Protein AF-A0A7C4CLP3-F1 (afdb_monomer)

Mean predicted aligned error: 2.67 Å

Sequence (160 aa):
MRINYHIHTVFSDGSSSIRDYCEIAIQKGFEEIAFTDHLTVFPDGSADPHSLNTISIEDYVKEIKSISLEYEGRLIIRLGVEVDYIPGSENIIEKILEGYDFDLVIGSVHFIDNVCIDSLKHRNLVENMIRENGFDSLYSKYLKLVSKAVETGFFNIIGH

pLDDT: mean 96.7, std 3.26, range [75.69, 98.88]

Structure (mmCIF, N/CA/C/O backbone):
data_AF-A0A7C4CLP3-F1
#
_entry.id   AF-A0A7C4CLP3-F1
#
loop_
_atom_site.group_PDB
_atom_site.id
_atom_site.type_symbol
_atom_site.label_atom_id
_atom_site.label_alt_id
_atom_site.label_comp_id
_atom_site.label_asym_id
_atom_site.label_entity_id
_atom_site.label_seq_id
_atom_site.pdbx_PDB_ins_code
_atom_site.Cartn_x
_atom_site.Cartn_y
_atom_site.Cartn_z
_atom_site.occupancy
_atom_site.B_iso_or_equiv
_atom_site.auth_seq_id
_atom_site.auth_comp_id
_atom_site.auth_asym_id
_atom_site.auth_atom_id
_atom_site.pdbx_PDB_model_num
ATOM 1 N N . MET A 1 1 ? -22.782 6.295 1.956 1.00 86.25 1 MET A N 1
ATOM 2 C CA . MET A 1 1 ? -21.471 5.657 2.116 1.00 86.25 1 MET A CA 1
ATOM 3 C C . MET A 1 1 ?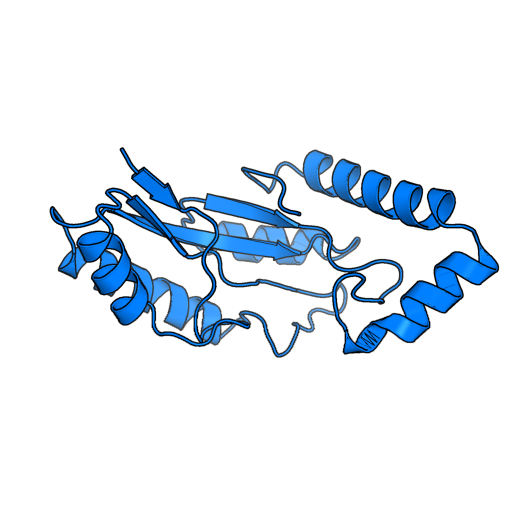 -20.385 6.457 1.428 1.00 86.25 1 MET A C 1
ATOM 5 O O . MET A 1 1 ? -20.242 6.389 0.211 1.00 86.25 1 MET A O 1
ATOM 9 N N . ARG A 1 2 ? -19.654 7.263 2.202 1.00 97.12 2 ARG A N 1
ATOM 10 C CA . ARG A 1 2 ? -18.434 7.949 1.755 1.00 97.12 2 ARG A CA 1
ATOM 11 C C . ARG A 1 2 ? -17.224 7.189 2.301 1.00 97.12 2 ARG A C 1
ATOM 13 O O . ARG A 1 2 ? -17.162 6.972 3.509 1.00 97.12 2 ARG A O 1
ATOM 20 N N . ILE A 1 3 ? -16.300 6.796 1.422 1.00 97.88 3 ILE A N 1
ATOM 21 C CA . ILE A 1 3 ? -15.179 5.903 1.753 1.00 97.88 3 ILE A CA 1
ATOM 22 C C . ILE A 1 3 ? -13.835 6.436 1.254 1.00 97.88 3 ILE A C 1
ATOM 24 O O . ILE A 1 3 ? -13.800 7.172 0.266 1.00 97.88 3 ILE A O 1
ATOM 28 N N . ASN A 1 4 ? -12.747 6.061 1.926 1.00 98.00 4 ASN A N 1
ATOM 29 C CA . ASN A 1 4 ? -11.382 6.234 1.426 1.00 98.00 4 ASN A CA 1
ATOM 30 C C . ASN A 1 4 ? -10.512 5.043 1.839 1.00 98.00 4 ASN A C 1
ATOM 32 O O . ASN A 1 4 ? -10.361 4.784 3.027 1.00 98.00 4 ASN A O 1
ATOM 36 N N . TYR A 1 5 ? -9.942 4.346 0.862 1.00 98.25 5 TYR A N 1
ATOM 37 C CA . TYR A 1 5 ? -9.170 3.126 1.082 1.00 98.25 5 TYR A CA 1
ATOM 38 C C . TYR A 1 5 ? -7.675 3.268 0.823 1.00 98.25 5 TYR A C 1
ATOM 40 O O . TYR A 1 5 ? -6.978 2.265 0.838 1.00 98.25 5 TYR A O 1
ATOM 48 N N . HIS A 1 6 ? -7.194 4.484 0.578 1.00 98.19 6 HIS A N 1
ATOM 49 C CA . HIS A 1 6 ? -5.781 4.734 0.330 1.00 98.19 6 HIS A CA 1
ATOM 50 C C . HIS A 1 6 ? -5.321 5.886 1.222 1.00 98.19 6 HIS A C 1
ATOM 52 O O . HIS A 1 6 ? -5.472 7.062 0.879 1.00 98.19 6 HIS A O 1
ATOM 58 N N . ILE A 1 7 ? -4.869 5.547 2.431 1.00 98.19 7 ILE A N 1
ATOM 59 C CA . ILE A 1 7 ? -4.449 6.509 3.458 1.00 98.19 7 ILE A CA 1
ATOM 60 C C . ILE A 1 7 ? -3.144 6.034 4.084 1.00 98.19 7 ILE A C 1
ATOM 62 O O . ILE A 1 7 ? -3.084 4.930 4.622 1.00 98.19 7 ILE A O 1
ATOM 66 N N . HIS A 1 8 ? -2.157 6.925 4.081 1.00 97.88 8 HIS A N 1
ATOM 67 C CA . HIS A 1 8 ? -0.854 6.737 4.712 1.00 97.88 8 HIS A CA 1
ATOM 68 C C . HIS A 1 8 ? -0.763 7.501 6.024 1.00 97.88 8 HIS A C 1
ATOM 70 O O . HIS A 1 8 ? -1.335 8.586 6.172 1.00 97.88 8 HIS A O 1
ATOM 76 N N . THR A 1 9 ? -0.026 6.951 6.980 1.00 97.94 9 THR A N 1
ATOM 77 C CA . THR A 1 9 ? 0.139 7.513 8.321 1.00 97.94 9 THR A CA 1
ATOM 78 C C . THR A 1 9 ? 1.617 7.693 8.644 1.00 97.94 9 THR A C 1
ATOM 80 O O . THR A 1 9 ? 2.492 7.489 7.807 1.00 97.94 9 THR A O 1
ATOM 83 N N . VAL A 1 10 ? 1.919 8.088 9.880 1.00 96.62 10 VAL A N 1
ATOM 84 C CA . VAL A 1 10 ? 3.302 8.165 10.382 1.00 96.62 10 VAL A CA 1
ATOM 85 C C . VAL A 1 10 ? 4.040 6.817 10.404 1.00 96.62 10 VAL A C 1
ATOM 87 O O . VAL A 1 10 ? 5.228 6.792 10.719 1.00 96.62 10 VAL A O 1
ATOM 90 N N . PHE A 1 11 ? 3.360 5.706 10.109 1.00 96.88 11 PHE A N 1
ATOM 91 C CA . PHE A 1 11 ? 3.984 4.392 9.967 1.00 96.88 11 PHE A CA 1
ATOM 92 C C . PHE A 1 11 ? 4.752 4.217 8.647 1.00 96.88 11 PHE A C 1
ATOM 94 O O . PHE A 1 11 ? 5.608 3.334 8.572 1.00 96.88 11 PHE A O 1
ATOM 101 N N . SER A 1 12 ? 4.489 5.061 7.646 1.00 95.94 12 SER A N 1
ATOM 102 C CA . SER A 1 12 ? 5.211 5.101 6.374 1.00 95.94 12 SER A CA 1
ATOM 103 C C . SER A 1 12 ? 5.614 6.537 6.008 1.00 95.94 12 SER A C 1
ATOM 105 O O . SER A 1 12 ? 6.385 7.169 6.736 1.00 95.94 12 SER A O 1
ATOM 107 N N . ASP A 1 13 ? 5.120 7.074 4.894 1.00 92.81 13 ASP A N 1
ATOM 108 C CA . ASP A 1 13 ? 5.462 8.398 4.371 1.00 92.81 13 ASP A CA 1
ATOM 109 C C . ASP A 1 13 ? 4.405 9.476 4.696 1.00 92.81 13 ASP A C 1
ATOM 111 O O . ASP A 1 13 ? 4.570 10.657 4.363 1.00 92.81 13 ASP A O 1
ATOM 115 N N . GLY A 1 14 ? 3.340 9.089 5.401 1.00 93.88 14 GLY A N 1
ATOM 116 C CA . GLY A 1 14 ? 2.317 9.982 5.915 1.00 93.88 14 GLY A CA 1
ATOM 117 C C . GLY A 1 14 ? 2.807 10.854 7.075 1.00 93.88 14 GLY A C 1
ATOM 118 O O . GLY A 1 14 ? 3.848 10.642 7.694 1.00 93.88 14 GLY A O 1
ATOM 119 N N . SER A 1 15 ? 2.024 11.886 7.395 1.00 92.69 15 SER A N 1
ATOM 120 C CA . SER A 1 15 ? 2.412 12.907 8.387 1.00 92.69 15 SER A CA 1
ATOM 121 C C . SER A 1 15 ? 1.493 13.000 9.603 1.00 92.69 15 SER A C 1
ATOM 123 O O . SER A 1 15 ? 1.756 13.793 10.505 1.00 92.69 15 SER A O 1
ATOM 125 N N . SER A 1 16 ? 0.403 12.230 9.633 1.00 97.06 16 SER A N 1
ATOM 126 C CA . SER A 1 16 ? -0.613 12.293 10.690 1.00 97.06 16 SER A CA 1
ATOM 127 C C . SER A 1 16 ? -0.853 10.924 11.316 1.00 97.06 16 SER A C 1
ATOM 129 O O . SER A 1 16 ? -0.636 9.887 10.685 1.00 97.06 16 SER A O 1
ATOM 131 N N . SER A 1 17 ? -1.281 10.928 12.579 1.00 98.00 17 SER A N 1
ATOM 132 C CA . SER A 1 17 ? -1.615 9.700 13.296 1.00 98.00 17 SER A CA 1
ATOM 133 C C . SER A 1 17 ? -2.902 9.073 12.753 1.00 98.00 17 SER A C 1
ATOM 135 O O . SER A 1 17 ? -3.753 9.765 12.185 1.00 98.00 17 SER A O 1
ATOM 137 N N . ILE A 1 18 ? -3.083 7.771 12.991 1.00 98.12 18 ILE A N 1
ATOM 138 C CA . ILE A 1 18 ? -4.330 7.054 12.684 1.00 98.12 18 ILE A CA 1
ATOM 139 C C . ILE A 1 18 ? -5.524 7.784 13.322 1.00 98.12 18 ILE A C 1
ATOM 141 O O . ILE A 1 18 ? -6.523 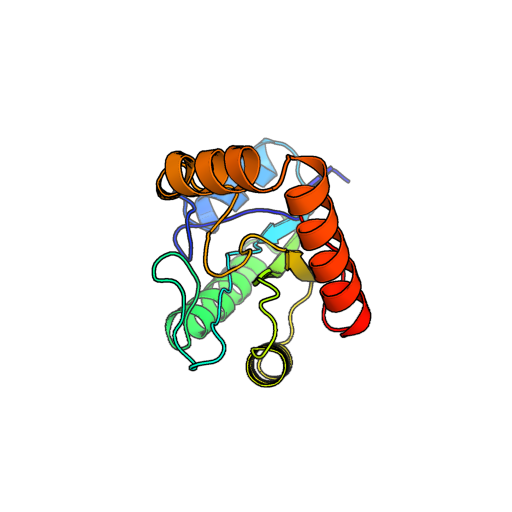8.060 12.659 1.00 98.12 18 ILE A O 1
ATOM 145 N N . ARG A 1 19 ? -5.393 8.187 14.592 1.00 98.25 19 ARG A N 1
ATOM 146 C CA . ARG A 1 19 ? -6.443 8.893 15.337 1.00 98.25 19 ARG A CA 1
ATOM 147 C C . ARG A 1 19 ? -6.851 10.213 14.682 1.00 98.25 19 ARG A C 1
ATOM 149 O O . ARG A 1 19 ? -8.046 10.470 14.547 1.00 98.25 19 ARG A O 1
ATOM 156 N N . ASP A 1 20 ? -5.887 11.035 14.273 1.00 98.25 20 ASP A N 1
ATOM 157 C CA . ASP A 1 20 ? -6.184 12.329 13.645 1.00 98.25 20 ASP A CA 1
ATOM 158 C C . ASP A 1 20 ? -6.950 12.140 12.329 1.00 98.25 20 ASP A C 1
ATOM 160 O O . ASP A 1 20 ? -7.917 12.859 12.056 1.00 98.25 20 ASP A O 1
ATOM 164 N N . TYR A 1 21 ? -6.579 11.124 11.542 1.00 98.19 21 TYR A N 1
ATOM 165 C CA . TYR A 1 21 ? -7.321 10.754 10.338 1.00 98.19 21 TYR A CA 1
ATOM 166 C C . TYR A 1 21 ? -8.752 10.305 10.647 1.00 98.19 21 TYR A C 1
ATOM 168 O O . TYR A 1 21 ? -9.670 10.734 9.947 1.00 98.19 21 TYR A O 1
ATOM 176 N N . CYS A 1 22 ? -8.971 9.500 11.691 1.00 98.38 22 CYS A N 1
ATOM 177 C CA . CYS A 1 22 ? -10.311 9.059 12.092 1.00 98.38 22 CYS A CA 1
ATOM 178 C C . CYS A 1 22 ? -11.227 10.236 12.455 1.00 98.38 22 CYS A C 1
ATOM 180 O O . CYS A 1 22 ? -12.367 10.307 11.991 1.00 98.38 22 CYS A O 1
ATOM 182 N N . GLU A 1 23 ? -10.727 11.193 13.239 1.00 98.38 23 GLU A N 1
ATOM 183 C CA . GLU A 1 23 ? -11.503 12.371 13.639 1.00 98.38 23 GLU A CA 1
ATOM 184 C C . GLU A 1 23 ? -11.877 13.243 12.433 1.00 98.38 23 GLU A C 1
ATOM 186 O O . GLU A 1 23 ? -13.029 13.668 12.286 1.00 98.38 23 GLU A O 1
ATOM 191 N N . ILE A 1 24 ? -10.937 13.464 11.509 1.00 97.88 24 ILE A N 1
ATOM 192 C CA . ILE A 1 24 ? -11.213 14.203 10.271 1.00 97.88 24 ILE A CA 1
ATOM 193 C C . ILE A 1 24 ? -12.171 13.431 9.359 1.00 97.88 24 ILE A C 1
ATOM 195 O O . ILE A 1 24 ? -13.069 14.041 8.774 1.00 97.88 24 ILE A O 1
ATOM 199 N N . ALA A 1 25 ? -12.029 12.111 9.247 1.00 98.12 25 ALA A N 1
ATOM 200 C CA . ALA A 1 25 ? -12.931 11.264 8.474 1.00 98.12 25 ALA A CA 1
ATOM 201 C C . ALA A 1 25 ? -14.383 11.428 8.951 1.00 98.12 2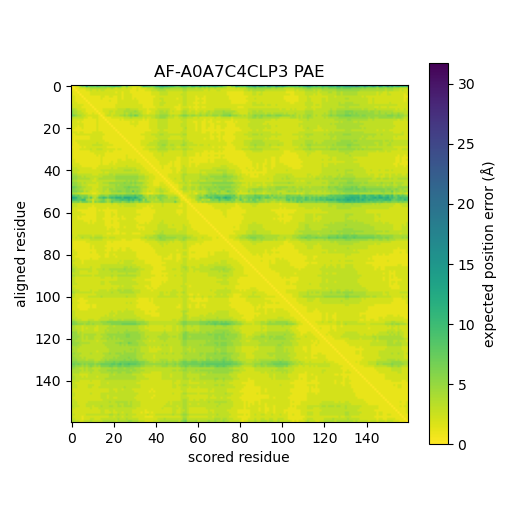5 ALA A C 1
ATOM 203 O O . ALA A 1 25 ? -15.253 11.762 8.140 1.00 98.12 25 ALA A O 1
ATOM 204 N N . ILE A 1 26 ? -14.633 11.325 10.259 1.00 98.31 26 ILE A N 1
ATOM 205 C CA . ILE A 1 26 ? -15.967 11.527 10.846 1.00 98.31 26 ILE A CA 1
ATOM 206 C C . ILE A 1 26 ? -16.485 12.940 10.564 1.00 98.31 26 ILE A C 1
ATOM 208 O O . ILE A 1 26 ? -17.603 13.103 10.074 1.00 98.31 26 ILE A O 1
ATOM 212 N N . GLN A 1 27 ? -15.671 13.974 10.799 1.00 98.25 27 GLN A N 1
ATOM 213 C CA . GLN A 1 27 ? -16.067 15.366 10.539 1.00 98.25 27 GLN A CA 1
ATOM 214 C C . GLN A 1 27 ? -16.426 15.619 9.069 1.00 98.25 27 GLN A C 1
ATOM 216 O O . GLN A 1 27 ? -17.272 16.461 8.761 1.00 98.25 27 GLN A O 1
ATOM 221 N N . LYS A 1 28 ? -15.783 14.905 8.141 1.00 98.12 28 LYS A N 1
ATOM 222 C CA . LYS A 1 28 ? -16.051 14.982 6.699 1.00 98.12 28 LYS A CA 1
ATOM 223 C C . LYS A 1 28 ? -17.163 14.028 6.245 1.00 98.12 28 LYS A C 1
ATOM 225 O O . LYS A 1 28 ? -17.481 14.011 5.052 1.00 98.12 28 LYS A O 1
ATOM 230 N N . GLY A 1 29 ? -17.774 13.281 7.162 1.00 98.00 29 GLY A N 1
ATOM 231 C CA . GLY A 1 29 ? -18.868 12.356 6.883 1.00 98.00 29 GLY A CA 1
ATOM 232 C C . GLY A 1 29 ? -18.431 11.097 6.140 1.00 98.00 29 GLY A C 1
ATOM 233 O O . GLY A 1 29 ? -19.206 10.589 5.335 1.00 98.00 29 GLY A O 1
ATOM 234 N N . PHE A 1 30 ? -17.190 10.638 6.335 1.00 98.56 30 PHE A N 1
ATOM 235 C CA . PHE A 1 30 ? -16.782 9.293 5.930 1.00 98.56 30 PHE A CA 1
ATOM 236 C C . PHE A 1 30 ? -17.391 8.262 6.879 1.00 98.56 30 PHE A C 1
ATOM 238 O O . PHE A 1 30 ? -17.443 8.472 8.088 1.00 98.56 30 PHE A O 1
ATOM 245 N N . GLU A 1 31 ? -17.858 7.161 6.304 1.00 98.31 31 GLU A N 1
ATOM 246 C CA . GLU A 1 31 ? -18.470 6.041 7.029 1.00 98.31 31 GLU A CA 1
ATOM 247 C C . GLU A 1 31 ? -17.480 4.879 7.183 1.00 98.31 31 GLU A C 1
ATOM 249 O O . GLU A 1 31 ? -17.555 4.129 8.155 1.00 98.31 31 GLU A O 1
ATOM 254 N N . GLU A 1 32 ? -16.523 4.763 6.256 1.00 98.62 32 GLU A N 1
ATOM 255 C CA . GLU A 1 32 ? -15.500 3.722 6.264 1.00 98.62 32 GLU A CA 1
ATOM 256 C C . GLU A 1 32 ? -14.176 4.236 5.684 1.00 98.62 32 GLU A C 1
ATOM 258 O O . GLU A 1 32 ? -14.169 4.942 4.671 1.00 98.62 32 GLU A O 1
ATOM 263 N N . ILE A 1 33 ? -13.056 3.880 6.311 1.00 98.62 33 ILE A N 1
ATOM 264 C CA . ILE A 1 33 ? -11.711 4.154 5.799 1.00 98.62 33 ILE A CA 1
ATOM 265 C C . ILE A 1 33 ? -10.801 2.931 5.926 1.00 98.62 33 ILE A C 1
ATOM 267 O O . ILE A 1 33 ? -10.997 2.117 6.825 1.00 98.62 33 ILE A O 1
ATOM 271 N N . ALA A 1 34 ? -9.794 2.824 5.062 1.00 98.56 34 ALA A N 1
ATOM 272 C CA . ALA A 1 34 ? -8.685 1.886 5.216 1.00 98.56 34 ALA A CA 1
ATOM 273 C C . ALA A 1 34 ? -7.380 2.662 5.334 1.00 98.56 34 ALA A C 1
ATOM 275 O O . ALA A 1 34 ? -7.134 3.586 4.556 1.00 98.56 34 ALA A O 1
ATOM 276 N N . PHE A 1 35 ? -6.562 2.271 6.304 1.00 98.75 35 PHE A N 1
ATOM 277 C CA . PHE A 1 35 ? -5.156 2.642 6.310 1.00 98.75 35 PHE A CA 1
ATOM 278 C C . PHE A 1 35 ? -4.408 1.603 5.488 1.00 98.75 35 PHE A C 1
ATOM 280 O O . PHE A 1 35 ? -4.675 0.412 5.623 1.00 98.75 35 PHE A O 1
ATOM 287 N N . THR A 1 36 ? -3.528 2.066 4.612 1.00 98.56 36 THR A N 1
ATOM 288 C CA . THR A 1 36 ? -2.798 1.235 3.652 1.00 98.56 36 THR A CA 1
ATOM 289 C C . THR A 1 36 ? -1.370 1.736 3.549 1.00 98.56 36 THR A C 1
ATOM 291 O O . THR A 1 36 ? -0.907 2.053 2.460 1.00 98.56 36 THR A O 1
ATOM 294 N N . ASP A 1 37 ? -0.706 1.855 4.700 1.00 98.50 37 ASP A N 1
ATOM 295 C CA . ASP A 1 37 ? 0.680 2.312 4.782 1.00 98.50 37 ASP A CA 1
ATOM 296 C C . ASP A 1 37 ? 1.599 1.455 3.898 1.00 98.50 37 ASP A C 1
ATOM 298 O O . ASP A 1 37 ? 1.355 0.255 3.702 1.00 98.50 37 ASP A O 1
ATOM 302 N N . HIS A 1 38 ? 2.653 2.079 3.367 1.00 98.12 38 HIS A N 1
ATOM 303 C CA . HIS A 1 38 ? 3.581 1.412 2.458 1.00 98.12 38 HIS A CA 1
ATOM 304 C C . HIS A 1 38 ? 4.279 0.210 3.110 1.00 98.12 38 HIS A C 1
ATOM 306 O O . HIS A 1 38 ? 4.799 0.290 4.225 1.00 98.12 38 HIS A O 1
ATOM 312 N N . LEU A 1 39 ? 4.343 -0.896 2.370 1.00 97.69 39 LEU A N 1
ATOM 313 C CA . LEU A 1 39 ? 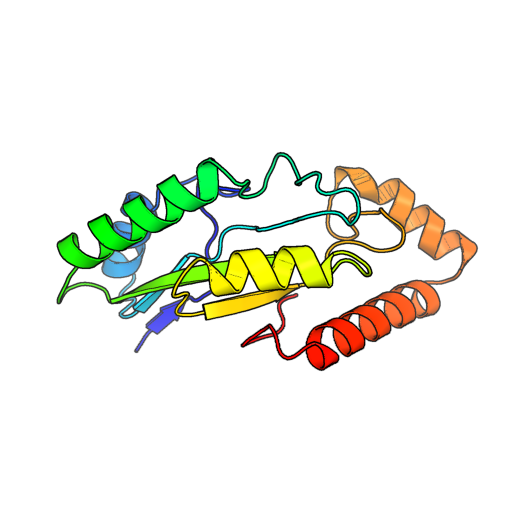5.098 -2.107 2.666 1.00 97.69 39 LEU A CA 1
ATOM 314 C C . LEU A 1 39 ? 5.986 -2.448 1.461 1.00 97.69 39 LEU A C 1
ATOM 316 O O . LEU A 1 39 ? 5.613 -3.221 0.576 1.00 97.69 39 LEU A O 1
ATOM 320 N N . THR A 1 40 ? 7.192 -1.888 1.445 1.00 96.81 40 THR A N 1
ATOM 321 C CA . THR A 1 40 ? 8.183 -2.136 0.393 1.00 96.81 40 THR A CA 1
ATOM 322 C C . THR A 1 40 ? 9.287 -3.057 0.903 1.00 96.81 40 THR A C 1
ATOM 324 O O . THR A 1 40 ? 10.087 -2.678 1.763 1.00 96.81 40 THR A O 1
ATOM 327 N N . VAL A 1 41 ? 9.360 -4.267 0.342 1.00 95.75 41 VAL A N 1
ATOM 328 C CA . VAL A 1 41 ? 10.413 -5.255 0.627 1.00 95.75 41 VAL A CA 1
ATOM 329 C C . VAL A 1 41 ? 11.169 -5.627 -0.646 1.00 95.75 41 VAL A C 1
ATOM 331 O O . VAL A 1 41 ? 10.576 -5.955 -1.675 1.00 95.75 41 VAL A O 1
ATOM 334 N N . PHE A 1 42 ? 12.496 -5.586 -0.575 1.00 95.62 42 PHE A N 1
ATOM 335 C CA . PHE A 1 42 ? 13.381 -5.904 -1.690 1.00 95.62 42 PHE A CA 1
ATOM 336 C C . PHE A 1 42 ? 13.747 -7.400 -1.707 1.00 95.62 42 PHE A C 1
ATOM 338 O O . PHE A 1 42 ? 13.678 -8.070 -0.673 1.00 95.62 42 PHE A O 1
ATOM 345 N N . PRO A 1 43 ? 14.183 -7.953 -2.858 1.00 95.38 43 PRO A N 1
ATOM 346 C CA . PRO A 1 43 ? 14.526 -9.376 -2.978 1.00 95.38 43 PRO A CA 1
ATOM 347 C C . PRO A 1 43 ? 15.642 -9.864 -2.041 1.00 95.38 43 PRO A C 1
ATOM 349 O O . PRO A 1 43 ? 15.744 -11.060 -1.776 1.00 95.38 43 PRO A O 1
ATOM 352 N N . ASP A 1 44 ? 16.490 -8.962 -1.540 1.00 94.69 44 ASP A N 1
ATOM 353 C CA . ASP A 1 44 ? 17.540 -9.277 -0.564 1.00 94.69 44 ASP A CA 1
ATOM 354 C C . ASP A 1 44 ? 17.039 -9.306 0.894 1.00 94.69 44 ASP A C 1
ATOM 356 O O . ASP A 1 44 ? 17.813 -9.589 1.809 1.00 94.69 44 ASP A O 1
ATOM 360 N N . GLY A 1 45 ? 15.747 -9.045 1.113 1.00 92.50 45 GLY A N 1
ATOM 361 C CA . GLY A 1 45 ? 15.113 -8.993 2.427 1.00 92.50 45 GLY A CA 1
ATOM 362 C C . GLY A 1 45 ? 15.257 -7.655 3.147 1.00 92.50 45 GLY A C 1
ATOM 363 O O . GLY A 1 45 ? 14.775 -7.530 4.273 1.00 92.50 45 GLY A O 1
ATOM 364 N N . SER A 1 46 ? 15.896 -6.657 2.531 1.00 93.44 46 SER A N 1
ATOM 365 C CA . SER A 1 46 ? 15.857 -5.287 3.038 1.00 93.44 46 SER A CA 1
ATOM 366 C C . SER A 1 46 ? 14.476 -4.658 2.814 1.00 93.44 46 SER A C 1
ATOM 368 O O . SER A 1 46 ? 13.712 -5.086 1.948 1.00 93.44 46 SER A O 1
ATOM 370 N N . ALA A 1 47 ? 14.145 -3.649 3.617 1.00 92.19 47 ALA A N 1
ATOM 371 C CA . ALA A 1 47 ? 12.903 -2.888 3.509 1.00 92.19 47 ALA A CA 1
ATOM 372 C C . ALA A 1 47 ? 13.213 -1.413 3.240 1.00 92.19 47 ALA A C 1
ATOM 374 O O . ALA A 1 47 ? 14.268 -0.917 3.654 1.00 92.19 47 ALA A O 1
ATOM 375 N N . ASP A 1 48 ? 12.301 -0.713 2.565 1.00 91.75 48 ASP A N 1
ATOM 376 C CA . ASP A 1 48 ? 12.426 0.734 2.383 1.00 91.75 48 ASP A CA 1
ATOM 377 C C . ASP A 1 48 ? 12.316 1.454 3.746 1.00 91.75 48 ASP A C 1
ATOM 379 O O . ASP A 1 48 ? 11.438 1.132 4.550 1.00 91.75 48 ASP A O 1
ATOM 383 N N . PRO A 1 49 ? 13.200 2.422 4.054 1.00 88.31 49 PRO A N 1
ATOM 384 C CA . PRO A 1 49 ? 13.196 3.113 5.345 1.00 88.31 49 PRO A CA 1
ATOM 385 C C . PRO A 1 49 ? 11.970 4.009 5.582 1.00 88.31 49 PRO A C 1
ATOM 387 O O . PRO A 1 49 ? 11.766 4.445 6.714 1.00 88.31 49 PRO A O 1
ATOM 390 N N . HIS A 1 50 ? 11.193 4.319 4.544 1.00 88.81 50 HIS A N 1
ATOM 391 C CA . HIS A 1 50 ? 9.937 5.068 4.609 1.00 88.81 50 HIS A CA 1
ATOM 392 C C . HIS A 1 50 ? 8.705 4.151 4.545 1.00 88.81 50 HIS A C 1
ATOM 394 O O . HIS A 1 50 ? 7.598 4.623 4.313 1.00 88.81 50 HIS A O 1
ATOM 400 N N . SER A 1 51 ? 8.892 2.847 4.753 1.00 94.50 51 SER A N 1
ATOM 401 C CA . SER A 1 51 ? 7.834 1.840 4.774 1.00 94.50 51 SER A CA 1
ATOM 402 C C . SER A 1 51 ? 7.795 1.073 6.092 1.00 94.50 51 SER A C 1
ATOM 404 O O . SER A 1 51 ? 8.723 1.104 6.910 1.00 94.50 51 SER A O 1
ATOM 406 N N . LEU A 1 52 ? 6.716 0.317 6.270 1.00 92.56 52 LEU A N 1
ATOM 407 C CA . LEU A 1 52 ? 6.610 -0.714 7.285 1.00 92.56 52 LEU A CA 1
ATOM 408 C C . LEU A 1 52 ? 7.756 -1.731 7.152 1.00 92.56 52 LEU A C 1
ATOM 410 O O . LEU A 1 52 ? 8.120 -2.171 6.063 1.00 92.56 52 LEU A O 1
ATOM 414 N N . ASN A 1 53 ? 8.297 -2.137 8.297 1.00 87.62 53 ASN A N 1
ATOM 415 C CA . ASN A 1 53 ? 9.258 -3.224 8.442 1.00 87.62 53 ASN A CA 1
ATOM 416 C C . ASN A 1 53 ? 8.720 -4.261 9.438 1.00 87.62 53 ASN A C 1
ATOM 418 O O . ASN A 1 53 ? 7.625 -4.114 9.976 1.00 87.62 53 ASN A O 1
ATOM 422 N N . THR A 1 54 ? 9.497 -5.310 9.715 1.00 75.69 54 THR A N 1
ATOM 423 C CA . THR A 1 54 ? 9.066 -6.419 10.582 1.00 75.69 54 THR A CA 1
ATOM 424 C C . THR A 1 54 ? 8.678 -6.000 11.999 1.00 75.69 54 THR A C 1
ATOM 426 O O . THR A 1 54 ? 7.830 -6.649 12.598 1.00 75.69 54 THR A O 1
ATOM 429 N N . ILE A 1 55 ? 9.269 -4.933 12.542 1.00 76.31 55 ILE A N 1
ATOM 430 C CA . ILE A 1 55 ? 8.924 -4.424 13.874 1.00 76.31 55 ILE A CA 1
ATOM 431 C C . ILE A 1 55 ? 7.719 -3.488 13.769 1.00 76.31 55 ILE A C 1
ATOM 433 O O . ILE A 1 55 ? 6.744 -3.654 14.499 1.00 76.31 55 ILE A O 1
ATOM 437 N N . SER A 1 56 ? 7.752 -2.525 12.842 1.00 90.38 56 SER A N 1
ATOM 438 C CA . SER A 1 56 ? 6.697 -1.509 12.757 1.00 90.38 56 SER A CA 1
ATOM 439 C C . SER A 1 56 ? 5.360 -2.053 12.254 1.00 90.38 56 SER A C 1
ATOM 441 O O . SER A 1 56 ? 4.327 -1.511 12.636 1.00 90.38 56 SER A O 1
ATOM 443 N N . ILE A 1 57 ? 5.339 -3.146 11.481 1.00 95.56 57 ILE A N 1
ATOM 444 C CA . ILE A 1 57 ? 4.089 -3.779 11.032 1.00 95.56 57 ILE A CA 1
ATOM 445 C C . ILE A 1 57 ? 3.286 -4.372 12.196 1.00 95.56 57 ILE A C 1
ATOM 447 O O . ILE A 1 57 ? 2.059 -4.289 12.207 1.00 95.56 57 ILE A O 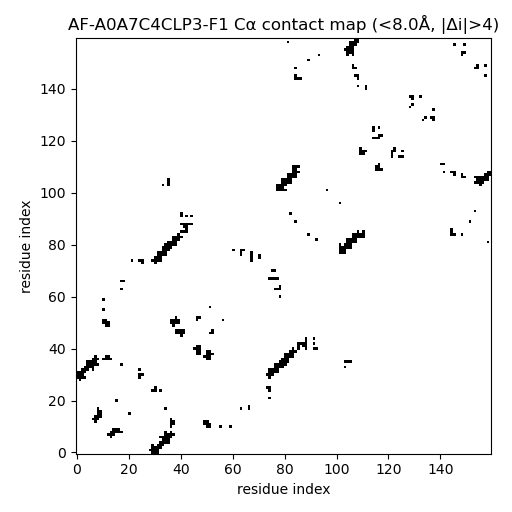1
ATOM 451 N N . GLU A 1 58 ? 3.946 -4.919 13.222 1.00 96.12 58 GLU A N 1
ATOM 452 C CA . GLU A 1 58 ? 3.239 -5.428 14.397 1.00 96.12 58 GLU A CA 1
ATOM 453 C C . GLU A 1 58 ? 2.575 -4.302 15.189 1.00 96.12 58 GLU A C 1
ATOM 455 O O . GLU A 1 58 ? 1.440 -4.455 15.647 1.00 96.12 58 GLU A O 1
ATOM 460 N N . ASP A 1 59 ? 3.282 -3.187 15.366 1.00 96.81 59 ASP A N 1
ATOM 461 C CA . ASP A 1 59 ? 2.768 -2.020 16.080 1.00 96.81 59 ASP A CA 1
ATOM 462 C C . ASP A 1 59 ? 1.637 -1.351 15.291 1.00 96.81 59 ASP A C 1
ATOM 464 O O . ASP A 1 59 ? 0.596 -1.041 15.869 1.00 96.81 59 ASP A O 1
ATOM 468 N N . TYR A 1 60 ? 1.780 -1.256 13.968 1.00 98.19 60 TYR A N 1
ATOM 469 C CA . TYR A 1 60 ? 0.751 -0.784 13.043 1.00 98.19 60 TYR A CA 1
ATOM 470 C C . TYR A 1 60 ? -0.552 -1.582 13.166 1.00 98.19 60 TYR A C 1
ATOM 472 O O . TYR A 1 60 ? -1.626 -1.025 13.409 1.00 98.19 60 TYR A O 1
ATOM 480 N N . VAL A 1 61 ? -0.456 -2.914 13.081 1.00 98.31 61 VAL A N 1
ATOM 481 C CA . VAL A 1 61 ? -1.610 -3.817 13.195 1.00 98.31 61 VAL A CA 1
ATOM 482 C C . VAL A 1 61 ? -2.267 -3.700 14.572 1.00 98.31 61 VAL A C 1
ATOM 484 O O . VAL A 1 61 ? -3.498 -3.664 14.669 1.00 98.31 61 VAL A O 1
ATOM 487 N N . LYS A 1 62 ? -1.473 -3.643 15.652 1.00 97.81 62 LYS A N 1
ATOM 488 C CA . LYS A 1 62 ? -1.991 -3.479 17.021 1.00 97.81 62 LYS A CA 1
ATOM 489 C C . LYS A 1 62 ? -2.716 -2.143 17.182 1.00 97.81 62 LYS A C 1
ATOM 491 O O . LYS A 1 62 ? -3.797 -2.117 17.775 1.00 97.81 62 LYS A O 1
ATOM 496 N N . GLU A 1 63 ? -2.151 -1.058 16.658 1.00 98.25 63 GLU A N 1
ATOM 497 C CA . GLU A 1 63 ? -2.732 0.279 16.775 1.00 98.25 63 GLU A CA 1
ATOM 498 C C . GLU A 1 63 ? -4.050 0.390 16.006 1.00 98.25 63 GLU A C 1
ATOM 500 O O . GLU A 1 63 ? -5.051 0.798 16.598 1.00 98.25 63 GLU A O 1
ATOM 505 N N . ILE A 1 64 ? -4.105 -0.060 14.747 1.00 98.38 64 ILE A N 1
ATOM 506 C CA . ILE A 1 64 ? -5.349 -0.044 13.960 1.00 98.38 64 ILE A CA 1
ATOM 507 C C . ILE A 1 64 ? -6.435 -0.873 14.632 1.00 98.38 64 ILE A C 1
ATOM 509 O O . ILE A 1 64 ? -7.563 -0.403 14.753 1.00 98.38 64 ILE A O 1
ATOM 513 N N . LYS A 1 65 ? -6.120 -2.081 15.116 1.00 98.19 65 LYS A N 1
ATOM 514 C CA . LYS A 1 65 ? -7.112 -2.926 15.801 1.00 98.19 65 LYS A CA 1
ATOM 515 C C . LYS A 1 65 ? -7.645 -2.263 17.069 1.00 98.19 65 LYS A C 1
ATOM 517 O O . LYS A 1 65 ? -8.849 -2.286 17.311 1.00 98.19 65 LYS A O 1
ATOM 522 N N . SER A 1 66 ? -6.764 -1.648 17.858 1.00 98.31 66 SER A N 1
ATOM 523 C CA . SER A 1 66 ? -7.150 -0.907 19.062 1.00 98.31 66 SER A CA 1
ATOM 524 C C . SER A 1 66 ? -8.064 0.279 18.729 1.00 98.31 66 SER A C 1
ATOM 526 O O . SER A 1 66 ? -9.145 0.418 19.302 1.00 98.31 66 SER A O 1
ATOM 528 N N . ILE A 1 67 ? -7.672 1.100 17.750 1.00 98.00 67 ILE A N 1
ATOM 529 C CA . ILE A 1 67 ? -8.446 2.267 17.319 1.00 98.00 67 ILE A CA 1
ATOM 530 C C . ILE A 1 67 ? -9.773 1.843 16.676 1.00 98.00 67 ILE A C 1
ATOM 532 O O . ILE A 1 67 ? -10.805 2.443 16.959 1.00 98.00 67 ILE A O 1
ATOM 536 N N . SER A 1 68 ? -9.801 0.771 15.886 1.00 98.06 68 SER A N 1
ATOM 537 C CA . SER A 1 68 ? -11.039 0.253 15.293 1.00 98.06 68 SER A CA 1
ATOM 538 C C . SER A 1 68 ? -12.095 -0.081 16.347 1.00 98.06 68 SER A C 1
ATOM 540 O O . SER A 1 68 ? -13.272 0.190 16.120 1.00 98.06 68 SER A O 1
ATOM 542 N N . LEU A 1 69 ? -11.698 -0.631 17.500 1.00 98.12 69 LEU A N 1
ATOM 543 C CA . LEU A 1 69 ? -12.618 -0.906 18.609 1.00 98.12 69 LEU A CA 1
ATOM 544 C C . LEU A 1 69 ? -13.123 0.385 19.267 1.00 98.12 69 LEU A C 1
ATOM 546 O O . LEU A 1 69 ? -14.296 0.502 19.604 1.00 98.12 69 LEU A O 1
ATOM 550 N N . GLU A 1 70 ? -12.258 1.384 19.435 1.00 98.19 70 GLU A N 1
ATOM 551 C CA . GLU A 1 70 ? -12.643 2.662 20.044 1.00 98.19 70 GLU A CA 1
ATOM 552 C C . GLU A 1 70 ? -13.648 3.458 19.190 1.00 98.19 70 GLU A C 1
ATOM 554 O O . GLU A 1 70 ? -14.488 4.203 19.710 1.00 98.19 70 GLU A O 1
ATOM 559 N N . TYR A 1 71 ? -13.566 3.323 17.868 1.00 98.06 71 TYR A N 1
ATOM 560 C CA . TYR A 1 71 ? -14.422 4.030 16.914 1.00 98.06 71 TYR A CA 1
ATOM 561 C C . TYR A 1 71 ? -15.622 3.204 16.437 1.00 98.06 71 TYR A C 1
ATOM 563 O O . TYR A 1 71 ? -16.378 3.670 15.577 1.00 98.06 71 TYR A O 1
ATOM 571 N N . GLU A 1 72 ? -15.852 2.030 17.029 1.00 96.94 72 GLU A N 1
ATOM 572 C CA . GLU A 1 72 ? -16.977 1.162 16.696 1.00 96.94 72 GLU A CA 1
ATOM 573 C C . GLU A 1 72 ? -18.316 1.924 16.754 1.00 96.94 72 GLU A C 1
ATOM 575 O O . GLU A 1 72 ? -18.592 2.716 17.660 1.00 96.94 72 GLU A O 1
ATOM 580 N N . GLY A 1 73 ? -19.142 1.738 15.721 1.00 96.94 73 GLY A N 1
ATOM 581 C CA . GLY A 1 73 ? -20.420 2.438 15.556 1.00 96.94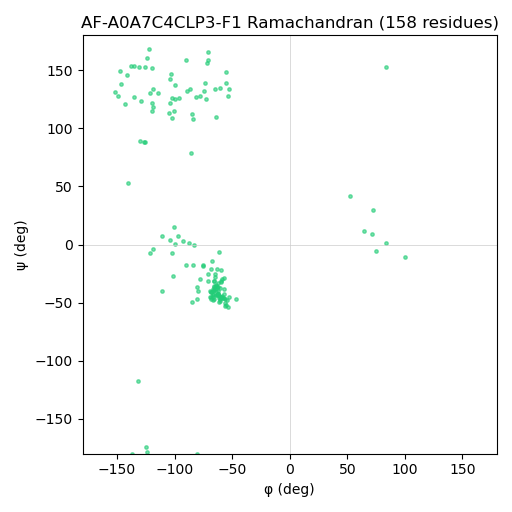 73 GLY A CA 1
ATOM 582 C C . GLY A 1 73 ? -20.320 3.904 15.110 1.00 96.94 73 GLY A C 1
ATOM 583 O O . GLY A 1 73 ? -21.355 4.507 14.826 1.00 96.94 73 GLY A O 1
ATOM 584 N N . ARG A 1 74 ? -19.113 4.482 15.018 1.00 97.94 74 ARG A N 1
ATOM 585 C CA . ARG A 1 74 ? -18.879 5.855 14.527 1.00 97.94 74 ARG A CA 1
ATOM 586 C C . ARG A 1 74 ? -18.165 5.892 13.179 1.00 97.94 74 ARG A C 1
ATOM 588 O O . ARG A 1 74 ? -18.509 6.727 12.348 1.00 97.94 74 ARG A O 1
ATOM 595 N N . LEU A 1 75 ? -17.186 5.015 12.977 1.00 98.69 75 LEU A N 1
ATOM 596 C CA . LEU A 1 75 ? -16.402 4.904 11.748 1.00 98.69 75 LEU A CA 1
ATOM 597 C C . LEU A 1 75 ? -15.922 3.460 11.595 1.00 98.69 75 LEU A C 1
ATOM 599 O O . LEU A 1 75 ? -15.370 2.898 12.538 1.00 98.69 75 LEU A O 1
ATOM 603 N N . ILE A 1 76 ? -16.109 2.865 10.418 1.00 98.69 76 ILE A N 1
ATOM 604 C CA . ILE A 1 76 ? -1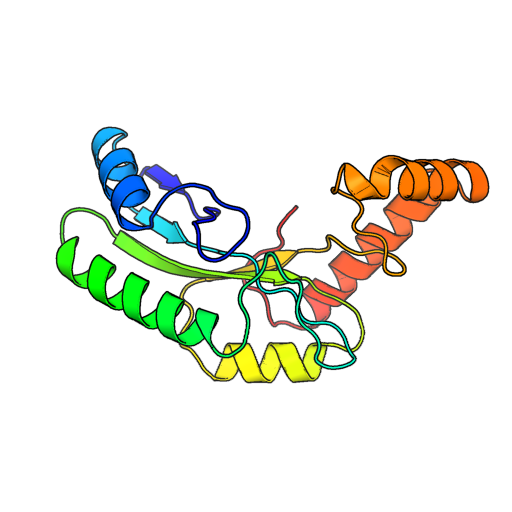5.515 1.562 10.103 1.00 98.69 76 ILE A CA 1
ATOM 605 C C . ILE A 1 76 ? -14.061 1.799 9.690 1.00 98.69 76 ILE A C 1
ATOM 607 O O . ILE A 1 76 ? -13.784 2.620 8.815 1.00 98.69 76 ILE A O 1
ATOM 611 N N . ILE A 1 77 ? -13.131 1.097 10.331 1.00 98.75 77 ILE A N 1
ATOM 612 C CA . ILE A 1 77 ? -11.696 1.232 10.078 1.00 98.75 77 ILE A CA 1
ATOM 613 C C . ILE A 1 77 ? -11.177 -0.124 9.616 1.00 98.75 77 ILE A C 1
ATOM 615 O O . ILE A 1 77 ? -11.323 -1.117 10.323 1.00 98.75 77 ILE A O 1
ATOM 619 N N . ARG A 1 78 ? -10.598 -0.157 8.419 1.00 98.62 78 ARG A N 1
ATOM 620 C CA . ARG A 1 78 ? -10.022 -1.348 7.796 1.00 98.62 78 ARG A CA 1
ATOM 621 C C . ARG A 1 78 ? -8.514 -1.366 7.977 1.00 98.62 78 ARG A C 1
ATOM 623 O O . ARG A 1 78 ? -7.850 -0.341 7.795 1.00 98.62 78 ARG A O 1
ATOM 630 N N . LEU A 1 79 ? -7.996 -2.541 8.308 1.00 98.75 79 LEU A N 1
ATOM 631 C CA . LEU A 1 79 ? -6.570 -2.820 8.331 1.00 98.75 79 LEU A CA 1
ATOM 632 C C . LEU A 1 79 ? -6.126 -3.208 6.923 1.00 98.75 79 LEU A C 1
ATOM 634 O O . LEU A 1 79 ? -6.486 -4.277 6.438 1.00 98.75 79 LEU A O 1
ATOM 638 N N . GLY A 1 80 ? -5.324 -2.372 6.278 1.00 98.56 80 GLY A N 1
ATOM 639 C CA . GLY A 1 80 ? -4.750 -2.695 4.983 1.00 98.56 80 GLY A CA 1
ATOM 640 C C . GLY A 1 80 ? -3.284 -2.321 4.869 1.00 98.56 80 GLY A C 1
ATOM 641 O O . GLY A 1 80 ? -2.682 -1.825 5.813 1.00 98.56 80 GLY A O 1
ATOM 642 N N . VAL A 1 81 ? -2.706 -2.592 3.704 1.00 98.56 81 VAL A N 1
ATOM 643 C CA . VAL A 1 81 ? -1.328 -2.226 3.346 1.00 98.56 81 VAL A CA 1
ATOM 644 C C . VAL A 1 81 ? -1.240 -1.928 1.856 1.00 98.56 81 VAL A C 1
ATOM 646 O O . VAL A 1 81 ? -1.967 -2.523 1.055 1.00 98.56 81 VAL A O 1
ATOM 649 N N . GLU A 1 82 ? -0.330 -1.033 1.484 1.00 98.69 82 GLU A N 1
ATOM 650 C CA . GLU A 1 82 ? 0.085 -0.843 0.097 1.00 98.69 82 GLU A CA 1
ATOM 651 C C . GLU A 1 82 ? 1.437 -1.512 -0.135 1.00 98.69 82 GLU A C 1
ATOM 653 O O . GLU A 1 82 ? 2.465 -1.061 0.358 1.00 98.69 82 GLU A O 1
ATOM 658 N N . VAL A 1 83 ? 1.435 -2.610 -0.883 1.00 98.44 83 VAL A N 1
ATOM 659 C CA . VAL A 1 83 ? 2.607 -3.451 -1.107 1.00 98.44 83 VAL A CA 1
ATOM 660 C C . VAL A 1 83 ? 3.231 -3.137 -2.456 1.00 98.44 83 VAL A C 1
ATOM 662 O O . VAL A 1 83 ? 2.582 -3.249 -3.497 1.00 98.44 83 VAL A O 1
ATOM 665 N N . ASP A 1 84 ? 4.522 -2.822 -2.451 1.00 98.00 84 ASP A N 1
ATOM 666 C CA . ASP A 1 84 ? 5.294 -2.720 -3.685 1.00 98.00 84 ASP A CA 1
ATOM 667 C C . ASP A 1 84 ? 5.567 -4.099 -4.285 1.00 98.00 84 ASP A C 1
ATOM 669 O O . ASP A 1 84 ? 6.186 -4.966 -3.661 1.00 98.00 84 ASP A O 1
ATOM 673 N N . TYR A 1 85 ? 5.182 -4.282 -5.545 1.00 98.31 85 TYR A N 1
ATOM 674 C CA . TYR A 1 85 ? 5.593 -5.437 -6.323 1.00 98.31 85 TYR A CA 1
ATOM 675 C C . TYR A 1 85 ? 6.973 -5.202 -6.945 1.00 98.31 85 TYR A C 1
ATOM 677 O O . TYR A 1 85 ? 7.135 -4.468 -7.924 1.00 98.31 85 TYR A O 1
ATOM 685 N N . ILE A 1 86 ? 7.972 -5.896 -6.399 1.00 97.75 86 ILE A N 1
ATOM 686 C CA . ILE A 1 86 ? 9.340 -5.926 -6.915 1.00 97.75 86 ILE A CA 1
ATOM 687 C C . ILE A 1 86 ? 9.669 -7.377 -7.288 1.00 97.75 86 ILE A C 1
ATOM 689 O O . ILE A 1 86 ? 9.675 -8.240 -6.412 1.00 97.75 86 ILE A O 1
ATOM 693 N N . PRO A 1 87 ? 9.966 -7.694 -8.562 1.00 97.56 87 PRO A N 1
ATOM 694 C CA . PRO A 1 87 ? 10.256 -9.069 -8.959 1.00 97.56 87 PRO A CA 1
ATOM 695 C C . PRO A 1 87 ? 11.358 -9.708 -8.106 1.00 97.56 87 PRO A C 1
ATOM 697 O O . PRO A 1 87 ? 12.457 -9.162 -7.989 1.00 97.56 87 PRO A O 1
ATOM 700 N N . GLY A 1 88 ? 11.077 -10.886 -7.553 1.00 97.19 88 GLY A N 1
ATOM 701 C CA . GLY A 1 88 ? 11.960 -11.611 -6.643 1.00 97.19 88 GLY A CA 1
ATOM 702 C C . GLY A 1 88 ? 11.609 -11.465 -5.158 1.00 97.19 88 GLY A C 1
ATOM 703 O O . GLY A 1 88 ? 12.171 -12.209 -4.353 1.00 97.19 88 GLY A O 1
ATOM 704 N N . SER A 1 89 ? 10.703 -10.558 -4.773 1.00 96.81 89 SER A N 1
ATOM 705 C CA . SER A 1 89 ? 10.239 -10.423 -3.384 1.00 96.81 89 SER A CA 1
ATOM 706 C C . SER A 1 89 ? 8.969 -11.227 -3.069 1.00 96.81 89 SER A C 1
ATOM 708 O O . SER A 1 89 ? 8.504 -11.200 -1.930 1.00 96.81 89 SER A O 1
ATOM 710 N N . GLU A 1 90 ? 8.436 -12.010 -4.017 1.00 97.94 90 GLU A N 1
ATOM 711 C CA . GLU A 1 90 ? 7.133 -12.684 -3.901 1.00 97.94 90 GLU A CA 1
ATOM 712 C C . GLU A 1 90 ? 7.030 -13.578 -2.658 1.00 97.94 90 GLU A C 1
ATOM 714 O O . GLU A 1 90 ? 6.083 -13.455 -1.889 1.00 97.94 90 GLU A O 1
ATOM 719 N N . ASN A 1 91 ? 8.043 -14.412 -2.398 1.00 97.62 91 ASN A N 1
ATOM 720 C CA . ASN A 1 91 ? 8.064 -15.300 -1.227 1.00 97.62 91 ASN A CA 1
ATOM 721 C C . ASN A 1 91 ? 8.114 -14.542 0.110 1.00 97.62 91 ASN A C 1
ATOM 723 O O . ASN A 1 91 ? 7.782 -15.103 1.153 1.00 97.62 91 ASN A O 1
ATOM 727 N N . ILE A 1 92 ? 8.640 -13.314 0.113 1.00 96.62 92 ILE A N 1
ATOM 728 C CA . ILE A 1 92 ? 8.717 -12.474 1.314 1.00 96.62 92 ILE A CA 1
ATOM 729 C C . ILE A 1 92 ? 7.357 -11.816 1.531 1.00 96.62 92 ILE A C 1
ATOM 731 O O . ILE A 1 92 ? 6.828 -11.882 2.638 1.00 96.62 92 ILE A O 1
ATOM 735 N N . ILE A 1 93 ? 6.783 -11.251 0.465 1.00 97.00 93 ILE A N 1
ATOM 736 C CA . ILE A 1 93 ? 5.447 -10.652 0.469 1.00 97.00 93 ILE A CA 1
ATOM 737 C C . ILE A 1 93 ? 4.413 -11.676 0.941 1.00 97.00 93 ILE A C 1
ATOM 739 O O . ILE A 1 93 ? 3.713 -11.407 1.911 1.00 97.00 93 ILE A O 1
ATOM 743 N N . GLU A 1 94 ? 4.369 -12.862 0.330 1.00 97.38 94 GLU A N 1
ATOM 744 C CA . GLU A 1 94 ? 3.408 -13.919 0.672 1.00 97.38 94 GLU A CA 1
ATOM 745 C C . GLU A 1 94 ? 3.455 -14.260 2.168 1.00 97.38 94 GLU A C 1
ATOM 747 O O . GLU A 1 94 ? 2.433 -14.220 2.845 1.00 97.38 94 GLU A O 1
ATOM 752 N N . LYS A 1 95 ? 4.654 -14.462 2.729 1.00 96.81 95 LYS A N 1
ATOM 753 C CA . LYS A 1 95 ? 4.821 -14.750 4.164 1.00 96.81 95 LYS A CA 1
ATOM 754 C C . LYS A 1 95 ? 4.353 -13.621 5.076 1.00 96.81 95 LYS A C 1
ATOM 756 O O . LYS A 1 95 ? 3.860 -13.896 6.167 1.00 96.81 95 LYS A O 1
ATOM 761 N N . ILE A 1 96 ? 4.563 -12.364 4.682 1.00 96.00 96 ILE A N 1
ATOM 762 C CA . ILE A 1 96 ? 4.093 -11.217 5.469 1.00 96.00 96 ILE A CA 1
ATOM 763 C C . ILE A 1 96 ? 2.565 -11.156 5.422 1.00 96.00 96 ILE A C 1
ATOM 765 O O . ILE A 1 96 ? 1.935 -10.995 6.466 1.00 96.00 96 ILE A O 1
ATOM 769 N N . LEU A 1 97 ? 1.973 -11.330 4.238 1.00 96.81 97 LEU A N 1
ATOM 770 C CA . LEU A 1 97 ? 0.523 -11.297 4.052 1.00 96.81 97 LEU A CA 1
ATOM 771 C C . LEU A 1 97 ? -0.182 -12.458 4.766 1.00 96.81 97 LEU A C 1
ATOM 773 O O . LEU A 1 97 ? -1.234 -12.250 5.351 1.00 96.81 97 LEU A O 1
ATOM 777 N N . GLU A 1 98 ? 0.412 -13.651 4.809 1.00 96.81 98 GLU A N 1
ATOM 778 C CA . GLU A 1 98 ? -0.104 -14.782 5.599 1.00 96.81 98 GLU A CA 1
ATOM 779 C C . GLU A 1 98 ? 0.001 -14.559 7.119 1.00 96.81 98 GLU A C 1
ATOM 781 O O . GLU A 1 98 ? -0.699 -15.209 7.900 1.00 96.81 98 GLU A O 1
ATOM 786 N N . GLY A 1 99 ? 0.882 -13.656 7.559 1.00 96.19 99 GLY A N 1
ATOM 787 C CA . GLY A 1 99 ? 1.119 -13.367 8.972 1.00 96.19 99 GLY A CA 1
ATOM 788 C C . GLY A 1 99 ? 0.023 -12.532 9.639 1.00 96.19 99 GLY A C 1
ATOM 789 O O . GLY A 1 99 ? -0.074 -12.533 10.870 1.00 96.19 99 GLY A O 1
ATOM 790 N N . TYR A 1 100 ? -0.809 -11.836 8.858 1.00 96.88 100 TYR A N 1
ATOM 791 C CA . TYR A 1 100 ? -1.828 -10.922 9.369 1.00 96.88 100 TYR A CA 1
ATOM 792 C C . TYR A 1 100 ? -3.121 -11.002 8.555 1.00 96.88 100 TYR A C 1
ATOM 794 O O . TYR A 1 100 ? -3.115 -11.166 7.344 1.00 96.88 100 TYR A O 1
ATOM 802 N N . ASP A 1 101 ? -4.251 -10.827 9.235 1.00 96.38 101 ASP A N 1
ATOM 803 C CA . ASP A 1 101 ? -5.576 -10.805 8.611 1.00 96.38 101 ASP A CA 1
ATOM 804 C C . ASP A 1 101 ? -5.889 -9.386 8.102 1.00 96.38 101 ASP A C 1
ATOM 806 O O . ASP A 1 101 ? -6.521 -8.594 8.804 1.00 96.38 101 ASP A O 1
ATOM 810 N N . PHE A 1 102 ? -5.327 -9.025 6.943 1.00 98.38 102 PHE A N 1
ATOM 811 C CA . PHE A 1 102 ? -5.583 -7.741 6.281 1.00 98.38 102 PHE A CA 1
ATOM 812 C C . PHE A 1 102 ? -6.974 -7.733 5.629 1.00 98.38 102 PHE A C 1
ATOM 814 O O . PHE A 1 102 ? -7.323 -8.639 4.877 1.00 98.38 102 PHE A O 1
ATOM 821 N N . ASP A 1 103 ? -7.746 -6.667 5.854 1.00 98.56 103 ASP A N 1
ATOM 822 C CA . ASP A 1 103 ? -9.011 -6.410 5.158 1.00 98.56 103 ASP A CA 1
ATOM 823 C C . ASP A 1 103 ? -8.789 -6.020 3.683 1.00 98.56 103 ASP A C 1
ATOM 825 O O . ASP A 1 103 ? -9.657 -6.253 2.839 1.00 98.56 103 ASP A O 1
ATOM 829 N N . LEU A 1 104 ? -7.661 -5.361 3.386 1.00 98.56 104 LEU A N 1
ATOM 830 C CA . LEU A 1 104 ? -7.342 -4.826 2.064 1.00 98.56 104 LEU A CA 1
ATOM 831 C C . LEU A 1 104 ? -5.833 -4.821 1.796 1.00 98.56 104 LEU A C 1
ATOM 833 O O . LEU A 1 104 ? -5.060 -4.226 2.540 1.00 98.56 104 LEU A O 1
ATOM 837 N N . VAL A 1 105 ? -5.424 -5.392 0.670 1.00 98.69 105 VAL A N 1
ATOM 838 C CA . VAL A 1 105 ? -4.047 -5.343 0.172 1.00 98.69 105 VAL A CA 1
ATOM 839 C C . VAL A 1 105 ? -4.039 -4.658 -1.194 1.00 98.69 105 VAL A C 1
ATOM 841 O O . VAL A 1 105 ? -4.606 -5.175 -2.164 1.00 98.69 105 VAL A O 1
ATOM 844 N N . ILE A 1 106 ? -3.397 -3.493 -1.267 1.00 98.88 106 ILE A N 1
ATOM 845 C CA . ILE A 1 106 ? -3.122 -2.778 -2.518 1.00 98.88 106 ILE A CA 1
ATOM 846 C C . ILE A 1 106 ? -1.781 -3.275 -3.060 1.00 98.88 106 ILE A C 1
ATOM 848 O O . ILE A 1 106 ? -0.819 -3.362 -2.306 1.00 98.88 106 ILE A O 1
ATOM 852 N N . GLY A 1 107 ? -1.713 -3.612 -4.345 1.00 98.62 107 GLY A N 1
ATOM 853 C CA . GLY A 1 107 ? -0.456 -3.891 -5.040 1.00 98.62 107 GLY A CA 1
ATOM 854 C C . GLY A 1 107 ? -0.061 -2.724 -5.934 1.00 98.62 107 GLY A C 1
ATOM 855 O O . GLY A 1 107 ? -0.814 -2.388 -6.847 1.00 98.62 107 GLY A O 1
ATOM 856 N N . SER A 1 108 ? 1.115 -2.146 -5.715 1.00 98.44 108 SER A N 1
ATOM 857 C CA . SER A 1 108 ? 1.612 -0.983 -6.463 1.00 98.44 108 SER A CA 1
ATOM 858 C C . SER A 1 108 ? 2.967 -1.273 -7.109 1.00 98.44 108 SER A C 1
ATOM 860 O O . SER A 1 108 ? 3.662 -2.222 -6.743 1.00 98.44 108 SER A O 1
ATOM 862 N N . VAL A 1 109 ? 3.340 -0.486 -8.120 1.00 98.44 109 VAL A N 1
ATOM 863 C CA . VAL A 1 109 ? 4.645 -0.591 -8.791 1.00 98.44 109 VAL A CA 1
ATOM 864 C C . VAL A 1 109 ? 5.319 0.772 -8.752 1.00 98.44 109 VAL A C 1
ATOM 866 O O . VAL A 1 109 ? 5.220 1.547 -9.702 1.00 98.44 109 VAL A O 1
ATOM 869 N N . HIS A 1 110 ? 6.067 1.052 -7.687 1.00 97.94 110 HIS A N 1
ATOM 870 C CA . HIS A 1 110 ? 6.841 2.291 -7.611 1.00 97.94 110 HIS A CA 1
ATOM 871 C C . HIS A 1 110 ? 8.257 2.132 -8.179 1.00 97.94 110 HIS A C 1
ATOM 873 O O . HIS A 1 110 ? 8.900 3.122 -8.516 1.00 97.94 110 HIS A O 1
ATOM 879 N N . PHE A 1 111 ? 8.766 0.904 -8.341 1.00 97.12 111 PHE A N 1
ATOM 880 C CA . PHE A 1 111 ? 10.165 0.654 -8.708 1.00 97.12 111 PHE A CA 1
ATOM 881 C C . PHE A 1 111 ? 10.330 -0.001 -10.085 1.00 97.12 111 PHE A C 1
ATOM 883 O O . PHE A 1 111 ? 9.758 -1.050 -10.376 1.00 97.12 111 PHE A O 1
ATOM 890 N N . ILE A 1 112 ? 11.208 0.570 -10.915 1.00 96.62 112 ILE A N 1
ATOM 891 C CA . ILE A 1 112 ? 11.679 -0.024 -12.176 1.00 96.62 112 ILE A CA 1
ATOM 892 C C . ILE A 1 112 ? 13.201 0.006 -12.185 1.00 96.62 112 ILE A C 1
ATOM 894 O O . ILE A 1 112 ? 13.794 1.073 -12.067 1.00 96.62 112 ILE A O 1
ATOM 898 N N . ASP A 1 113 ? 13.844 -1.152 -12.347 1.00 92.38 113 ASP A N 1
ATOM 899 C CA . ASP A 1 113 ? 15.310 -1.266 -12.381 1.00 92.38 113 ASP A CA 1
ATOM 900 C C . ASP A 1 113 ? 15.988 -0.586 -11.156 1.00 92.38 113 ASP A C 1
ATOM 902 O O . ASP A 1 113 ? 17.003 0.095 -11.289 1.00 92.38 113 ASP A O 1
ATOM 906 N N . ASN A 1 114 ? 15.408 -0.761 -9.956 1.00 90.69 114 ASN A N 1
ATOM 907 C CA . ASN A 1 114 ? 15.792 -0.120 -8.680 1.00 90.69 114 ASN A CA 1
ATOM 908 C C . ASN A 1 114 ? 15.618 1.411 -8.619 1.00 90.69 114 ASN A C 1
ATOM 910 O O . ASN A 1 114 ? 16.075 2.054 -7.674 1.00 90.69 114 ASN A O 1
ATOM 914 N N . VAL A 1 115 ? 14.936 2.008 -9.595 1.00 95.31 115 VAL A N 1
ATOM 915 C CA . VAL A 1 115 ? 14.573 3.426 -9.595 1.00 95.31 115 VAL A CA 1
ATOM 916 C C . VAL A 1 115 ? 13.116 3.562 -9.168 1.00 95.31 115 VAL A C 1
ATOM 918 O O . VAL A 1 115 ? 12.222 3.119 -9.880 1.00 95.31 115 VAL A O 1
ATOM 921 N N . CYS A 1 116 ? 12.883 4.194 -8.017 1.00 95.50 116 CYS A N 1
ATOM 922 C CA . CYS A 1 116 ? 11.559 4.683 -7.610 1.00 95.50 116 CYS A CA 1
ATOM 923 C C . CYS A 1 116 ? 11.091 5.785 -8.586 1.00 95.50 116 CYS A C 1
ATOM 925 O O . CYS A 1 116 ? 11.719 6.844 -8.639 1.00 95.50 116 CYS A O 1
ATOM 927 N N . ILE A 1 117 ? 10.083 5.510 -9.417 1.00 96.44 117 ILE A N 1
ATOM 928 C CA . ILE A 1 117 ? 9.736 6.312 -10.608 1.00 96.44 117 ILE A CA 1
ATOM 929 C C . ILE A 1 117 ? 8.853 7.530 -10.313 1.00 96.44 117 ILE A C 1
ATOM 931 O O . ILE A 1 117 ? 8.781 8.450 -11.128 1.00 96.44 117 ILE A O 1
ATOM 935 N N . ASP A 1 118 ? 8.214 7.550 -9.153 1.00 94.44 118 ASP A N 1
ATOM 936 C CA . ASP A 1 118 ? 7.348 8.605 -8.625 1.00 94.44 118 ASP A CA 1
ATOM 937 C C . ASP A 1 118 ? 8.058 9.480 -7.570 1.00 94.44 118 ASP A C 1
ATOM 939 O O . ASP A 1 118 ? 7.574 10.552 -7.198 1.00 94.44 118 ASP A O 1
ATOM 943 N N . SER A 1 119 ? 9.270 9.103 -7.151 1.00 94.06 119 SER A N 1
ATOM 944 C CA . SER A 1 119 ? 10.074 9.902 -6.227 1.00 94.06 119 SER A CA 1
ATOM 945 C C . SER A 1 119 ? 10.773 11.084 -6.901 1.00 94.06 119 SER A C 1
ATOM 947 O O . SER A 1 119 ? 11.600 10.936 -7.808 1.00 94.06 119 SER A O 1
ATOM 949 N N . LEU A 1 120 ? 10.585 12.283 -6.337 1.00 92.88 120 LEU A N 1
ATOM 950 C CA . LEU A 1 120 ? 11.340 13.482 -6.726 1.00 92.88 120 LEU A CA 1
ATOM 951 C C . LEU A 1 120 ? 12.862 13.306 -6.583 1.00 92.88 120 LEU A C 1
ATOM 953 O O . LEU A 1 120 ? 13.616 13.922 -7.339 1.00 92.88 120 LEU A O 1
ATOM 957 N N . LYS A 1 121 ? 13.324 12.452 -5.657 1.00 94.44 121 LYS A N 1
ATOM 958 C CA . LYS A 1 121 ? 14.757 12.159 -5.461 1.00 94.44 121 LYS A CA 1
ATOM 959 C C . LYS A 1 121 ? 15.367 11.457 -6.679 1.00 94.44 121 LYS A C 1
ATOM 961 O O . LYS A 1 121 ? 16.555 11.618 -6.949 1.00 94.44 121 LYS A O 1
ATOM 966 N N . HIS A 1 122 ? 14.559 10.713 -7.431 1.00 96.31 122 HIS A N 1
ATOM 967 C CA . HIS A 1 122 ? 14.985 9.930 -8.589 1.00 96.31 122 HIS A CA 1
ATOM 968 C C . HIS A 1 122 ? 14.624 10.561 -9.932 1.00 96.31 122 HIS A C 1
ATOM 970 O O . HIS A 1 122 ? 14.939 9.991 -10.975 1.00 96.31 122 HIS A O 1
ATOM 976 N N . ARG A 1 123 ? 14.050 11.768 -9.938 1.00 96.50 123 ARG A N 1
ATOM 977 C CA . ARG A 1 123 ? 13.632 12.469 -11.158 1.00 96.50 123 ARG A CA 1
ATOM 978 C C . ARG A 1 123 ? 14.696 12.466 -12.261 1.00 96.50 123 ARG A C 1
ATOM 980 O O . ARG A 1 123 ? 14.391 12.129 -13.398 1.00 96.50 123 ARG A O 1
ATOM 987 N N . ASN A 1 124 ? 15.948 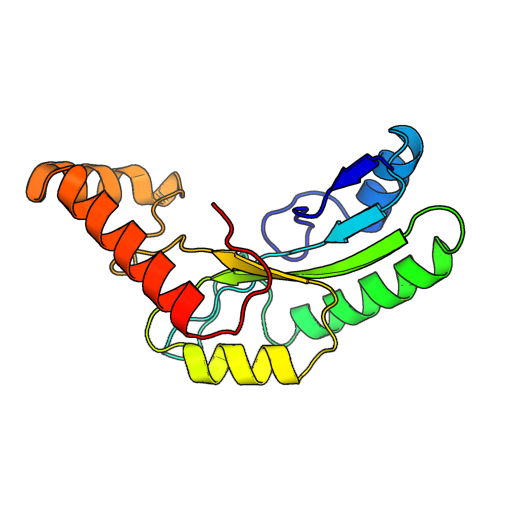12.784 -11.928 1.00 97.75 124 ASN A N 1
ATOM 988 C CA . ASN A 1 124 ? 17.036 12.809 -12.912 1.00 97.75 124 ASN A CA 1
ATOM 989 C C . ASN A 1 124 ? 17.326 11.418 -13.504 1.00 97.75 124 ASN A C 1
ATOM 991 O O . ASN A 1 124 ? 17.677 11.311 -14.676 1.00 97.75 124 ASN A O 1
ATOM 995 N N . LEU A 1 125 ? 17.186 10.351 -12.710 1.00 97.75 125 LEU A N 1
ATOM 996 C CA . LEU A 1 125 ? 17.355 8.974 -13.181 1.00 97.75 125 LEU A CA 1
ATOM 997 C C . LEU A 1 125 ? 16.227 8.605 -14.147 1.00 97.75 125 LEU A C 1
ATOM 999 O O . LEU A 1 125 ? 16.504 8.111 -15.235 1.00 97.75 125 LEU A O 1
ATOM 1003 N N . VAL A 1 126 ? 14.982 8.936 -13.798 1.00 97.50 126 VAL A N 1
ATOM 1004 C CA . VAL A 1 126 ? 13.809 8.716 -14.659 1.00 97.50 126 VAL A CA 1
ATOM 1005 C C . VAL A 1 126 ? 13.938 9.493 -15.975 1.00 97.50 126 VAL A C 1
ATOM 1007 O O . VAL A 1 126 ? 13.757 8.927 -17.052 1.00 97.50 126 VAL A O 1
ATOM 1010 N N . GLU A 1 127 ? 14.329 10.769 -15.922 1.00 97.69 127 GLU A N 1
ATOM 1011 C CA . GLU A 1 127 ? 14.567 11.592 -17.117 1.00 97.69 127 GLU A CA 1
ATOM 1012 C C . GLU A 1 127 ? 15.680 11.008 -18.006 1.00 97.69 127 GLU A C 1
ATOM 1014 O O . GLU A 1 127 ? 15.565 11.022 -19.235 1.00 97.69 127 GLU A O 1
ATOM 1019 N N . ASN A 1 128 ? 16.735 10.440 -17.412 1.00 97.62 128 ASN A N 1
ATOM 1020 C CA . ASN A 1 128 ? 17.785 9.743 -18.156 1.00 97.62 128 ASN A CA 1
ATOM 1021 C C . ASN A 1 128 ? 17.260 8.458 -18.814 1.00 97.62 128 ASN A C 1
ATOM 1023 O O . ASN A 1 128 ? 17.503 8.261 -20.004 1.00 97.62 128 ASN A O 1
ATOM 1027 N N . MET A 1 129 ? 16.484 7.636 -18.097 1.00 97.25 129 MET A N 1
ATOM 1028 C CA . MET A 1 129 ? 15.866 6.423 -18.652 1.00 97.25 129 MET A CA 1
ATOM 1029 C C . MET A 1 129 ? 14.989 6.745 -19.869 1.00 97.25 129 MET A C 1
ATOM 1031 O O . MET A 1 129 ? 15.065 6.046 -20.884 1.00 97.25 129 MET A O 1
ATOM 1035 N N . ILE A 1 130 ? 14.200 7.825 -19.789 1.00 97.75 130 ILE A N 1
ATOM 1036 C CA . ILE A 1 130 ? 13.354 8.312 -20.887 1.00 97.75 130 ILE A CA 1
ATOM 1037 C C . ILE A 1 130 ? 14.209 8.817 -22.051 1.00 97.75 130 ILE A C 1
ATOM 1039 O O . ILE A 1 130 ? 13.912 8.504 -23.201 1.00 97.75 130 ILE A O 1
ATOM 1043 N N . ARG A 1 131 ? 15.276 9.580 -21.787 1.00 98.06 131 ARG A N 1
ATOM 1044 C CA . ARG A 1 131 ? 16.163 10.090 -22.844 1.00 98.06 131 ARG A CA 1
ATOM 1045 C C . ARG A 1 131 ? 16.876 8.964 -23.596 1.00 98.06 131 ARG A C 1
ATOM 1047 O O . ARG A 1 131 ? 17.077 9.080 -24.799 1.00 98.06 131 ARG A O 1
ATOM 1054 N N . GLU A 1 132 ? 17.263 7.905 -22.893 1.00 96.94 132 GLU A N 1
ATOM 1055 C CA . GLU A 1 132 ? 18.009 6.781 -23.464 1.00 96.94 132 GLU A CA 1
ATOM 1056 C C . GLU A 1 132 ? 17.116 5.796 -24.224 1.00 96.94 132 GLU A C 1
ATOM 1058 O O . GLU A 1 132 ? 17.511 5.312 -25.282 1.00 96.94 132 GLU A O 1
ATOM 1063 N N . ASN A 1 133 ? 15.918 5.503 -23.706 1.00 96.12 133 ASN A N 1
ATOM 1064 C CA . ASN A 1 133 ? 15.085 4.402 -24.206 1.00 96.12 133 ASN A CA 1
ATOM 1065 C C . ASN A 1 133 ? 13.695 4.833 -24.702 1.00 96.12 133 ASN A C 1
ATOM 1067 O O . ASN A 1 133 ? 12.971 4.016 -25.269 1.00 96.12 133 ASN A O 1
ATOM 1071 N N . GLY A 1 134 ? 13.314 6.094 -24.498 1.00 97.50 134 GLY A N 1
ATOM 1072 C CA . GLY A 1 134 ? 11.986 6.622 -24.799 1.00 97.50 134 GLY A CA 1
ATOM 1073 C C . GLY A 1 134 ? 10.962 6.369 -23.688 1.00 97.50 134 GLY A C 1
ATOM 1074 O O . GLY A 1 134 ? 11.042 5.394 -22.937 1.00 97.50 134 GLY A O 1
ATOM 1075 N N . PHE A 1 135 ? 9.961 7.250 -23.608 1.00 97.44 135 PHE A N 1
ATOM 1076 C CA . PHE A 1 135 ? 8.863 7.148 -22.641 1.00 97.44 135 PHE A CA 1
ATOM 1077 C C . PHE A 1 135 ? 8.078 5.838 -22.797 1.00 97.44 135 PHE A C 1
ATOM 1079 O O . PHE A 1 135 ? 7.85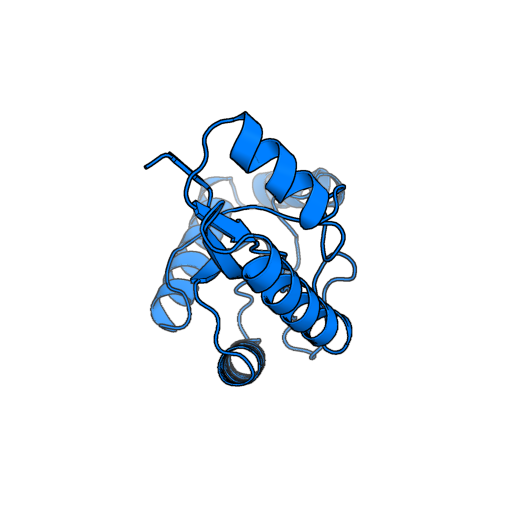1 5.143 -21.810 1.00 97.44 135 PHE A O 1
ATOM 1086 N N . ASP A 1 136 ? 7.749 5.450 -24.033 1.00 98.25 136 ASP A N 1
ATOM 1087 C CA . ASP A 1 136 ? 6.981 4.230 -24.316 1.00 98.25 136 ASP A CA 1
ATOM 1088 C C . ASP A 1 136 ? 7.678 2.966 -23.799 1.00 98.25 136 ASP A C 1
ATOM 1090 O O . ASP A 1 136 ? 7.015 2.023 -23.368 1.00 98.25 136 ASP A O 1
ATOM 1094 N N . SER A 1 137 ? 9.015 2.945 -23.799 1.00 97.50 137 SER A N 1
ATOM 1095 C CA . SER A 1 137 ? 9.800 1.833 -23.256 1.00 97.50 137 SER A CA 1
ATOM 1096 C C . SER A 1 137 ? 9.673 1.749 -21.734 1.00 97.50 137 SER A C 1
ATOM 1098 O O . SER A 1 137 ? 9.381 0.675 -21.202 1.00 97.50 137 SER A O 1
ATOM 1100 N N . LEU A 1 138 ? 9.814 2.881 -21.032 1.00 97.19 138 LEU A N 1
ATOM 1101 C CA . LEU A 1 138 ? 9.619 2.957 -19.581 1.00 97.19 138 LEU A CA 1
ATOM 1102 C C . LEU A 1 138 ? 8.187 2.563 -19.195 1.00 97.19 138 LEU A C 1
ATOM 1104 O O . LEU A 1 138 ? 7.990 1.716 -18.326 1.00 97.19 138 LEU A O 1
ATOM 1108 N N . TYR A 1 139 ? 7.195 3.112 -19.894 1.00 97.88 139 TYR A N 1
ATOM 1109 C CA . TYR A 1 139 ? 5.786 2.828 -19.640 1.00 97.88 139 TYR A CA 1
ATOM 1110 C C . TYR A 1 139 ? 5.432 1.362 -19.935 1.00 97.88 139 TYR A C 1
ATOM 1112 O O . TYR A 1 139 ? 4.729 0.712 -19.165 1.00 97.88 139 TYR A O 1
ATOM 1120 N N . SER A 1 140 ? 5.998 0.780 -20.996 1.00 98.19 140 SER A N 1
ATOM 1121 C CA . SER A 1 140 ? 5.841 -0.649 -21.292 1.00 98.19 140 SER A CA 1
ATOM 1122 C C . SER A 1 140 ? 6.464 -1.545 -20.218 1.00 98.19 140 SER A C 1
ATOM 1124 O O . SER A 1 140 ? 5.934 -2.622 -19.946 1.00 98.19 140 SER A O 1
ATOM 1126 N N . LYS A 1 141 ? 7.592 -1.144 -19.611 1.00 97.94 141 LYS A N 1
ATOM 1127 C CA . LYS A 1 141 ? 8.176 -1.864 -18.466 1.00 97.94 141 LYS A CA 1
ATOM 1128 C C . LYS A 1 141 ? 7.258 -1.792 -17.247 1.00 97.94 141 LYS A C 1
ATOM 1130 O O . LYS A 1 141 ? 6.982 -2.837 -16.667 1.00 97.94 141 LYS A O 1
ATOM 1135 N N . TYR A 1 142 ? 6.749 -0.603 -16.923 1.00 98.44 142 TYR A N 1
ATOM 1136 C CA . TYR A 1 142 ? 5.784 -0.397 -15.840 1.00 98.44 142 TYR A CA 1
ATOM 1137 C C . TYR A 1 142 ? 4.564 -1.319 -15.996 1.00 98.44 142 TYR A C 1
ATOM 1139 O O . TYR A 1 142 ? 4.291 -2.135 -15.121 1.00 98.44 142 TYR A O 1
ATOM 1147 N N . LEU A 1 143 ? 3.901 -1.306 -17.161 1.00 98.50 143 LEU A N 1
ATOM 1148 C CA . LEU A 1 143 ? 2.719 -2.146 -17.406 1.00 98.50 143 LEU A CA 1
ATOM 1149 C C . LEU A 1 143 ? 3.014 -3.651 -17.327 1.00 98.50 143 LEU A C 1
ATOM 1151 O O . LEU A 1 143 ? 2.167 -4.425 -16.888 1.00 98.50 143 LEU A O 1
ATOM 1155 N N . LYS A 1 144 ? 4.216 -4.088 -17.727 1.00 98.56 144 LYS A N 1
ATOM 1156 C CA . LYS A 1 144 ? 4.633 -5.490 -17.565 1.00 98.56 144 LYS A CA 1
ATOM 1157 C C . LYS A 1 144 ? 4.788 -5.874 -16.097 1.00 98.56 144 LYS A C 1
ATOM 1159 O O . LYS A 1 144 ? 4.451 -6.998 -15.743 1.00 98.56 144 LYS A O 1
ATOM 1164 N N . LEU A 1 145 ? 5.308 -4.977 -15.263 1.00 98.56 145 LEU A N 1
ATOM 1165 C CA . LEU A 1 145 ? 5.405 -5.209 -13.822 1.00 98.56 145 LEU A CA 1
ATOM 1166 C C . LEU A 1 145 ? 4.021 -5.228 -13.177 1.00 98.56 145 LEU A C 1
ATOM 1168 O O . LEU A 1 145 ? 3.752 -6.136 -12.403 1.00 98.56 145 LEU A O 1
ATOM 1172 N N . VAL A 1 146 ? 3.120 -4.328 -13.577 1.00 98.69 146 VAL A N 1
ATOM 1173 C CA . VAL A 1 146 ? 1.718 -4.356 -13.134 1.00 98.69 146 VAL A CA 1
ATOM 1174 C C . VAL A 1 146 ? 1.041 -5.677 -13.519 1.00 98.69 146 VAL A C 1
ATOM 1176 O O . VAL A 1 146 ? 0.394 -6.296 -12.681 1.00 98.69 146 VAL A O 1
ATOM 1179 N N . SER A 1 147 ? 1.232 -6.168 -14.751 1.00 98.62 147 SER A N 1
ATOM 1180 C CA . SER A 1 147 ? 0.707 -7.482 -15.171 1.00 98.62 147 SER A CA 1
ATOM 1181 C C . SER A 1 147 ? 1.219 -8.606 -14.274 1.00 98.62 147 SER A C 1
ATOM 1183 O O . SER A 1 147 ? 0.436 -9.424 -13.802 1.00 98.62 147 SER A O 1
ATOM 1185 N N . LYS A 1 148 ? 2.524 -8.618 -13.982 1.00 98.50 148 LYS A N 1
ATOM 1186 C CA . LYS A 1 148 ? 3.122 -9.610 -13.082 1.00 98.50 148 LYS A CA 1
ATOM 1187 C C . LYS A 1 148 ? 2.588 -9.504 -11.657 1.00 98.50 148 LYS A C 1
ATOM 1189 O O . LYS A 1 148 ? 2.319 -10.533 -11.052 1.00 98.50 148 LYS A O 1
ATOM 1194 N N . ALA A 1 149 ? 2.391 -8.287 -11.148 1.00 98.50 149 ALA A N 1
ATOM 1195 C CA . ALA A 1 149 ? 1.779 -8.052 -9.847 1.00 98.50 149 ALA A CA 1
ATOM 1196 C C . ALA A 1 149 ? 0.378 -8.684 -9.787 1.00 98.50 149 ALA A C 1
ATOM 1198 O O . ALA A 1 149 ? 0.078 -9.424 -8.855 1.00 98.50 149 ALA A O 1
ATOM 1199 N N . VAL A 1 150 ? -0.444 -8.481 -10.823 1.00 98.44 150 VAL A N 1
ATOM 1200 C CA . VAL A 1 150 ? -1.776 -9.103 -10.941 1.00 98.44 150 VAL A CA 1
ATOM 1201 C C . VAL A 1 150 ? -1.688 -10.631 -11.005 1.00 98.44 150 VAL A C 1
ATOM 1203 O O . VAL A 1 150 ? -2.467 -11.318 -10.348 1.00 98.44 150 VAL A O 1
ATOM 1206 N N . GLU A 1 151 ? -0.736 -11.175 -11.766 1.00 98.31 151 GLU A N 1
ATOM 1207 C CA . GLU A 1 151 ? -0.539 -12.623 -11.934 1.00 98.31 151 GLU A CA 1
ATOM 1208 C C . GLU A 1 151 ? -0.166 -13.347 -10.630 1.00 98.31 151 GLU A C 1
ATOM 1210 O O . GLU A 1 151 ? -0.386 -14.555 -10.538 1.00 98.31 151 GLU A O 1
ATOM 1215 N N . THR A 1 152 ? 0.349 -12.638 -9.615 1.00 97.94 152 THR A N 1
ATOM 1216 C CA . THR A 1 152 ? 0.635 -13.239 -8.299 1.00 97.94 152 THR A CA 1
ATOM 1217 C C . THR A 1 152 ? -0.626 -13.699 -7.565 1.00 97.94 152 THR A C 1
ATOM 1219 O O . THR A 1 152 ? -0.577 -14.660 -6.803 1.00 97.94 152 THR A O 1
ATOM 1222 N N . GLY A 1 153 ? -1.757 -13.015 -7.771 1.00 97.81 153 GLY A N 1
ATOM 1223 C CA . GLY A 1 153 ? -2.978 -13.232 -6.993 1.00 97.81 153 GLY A CA 1
ATOM 1224 C C . GLY A 1 153 ? -2.918 -12.727 -5.544 1.00 97.81 153 GLY A C 1
ATOM 1225 O O . GLY A 1 153 ? -3.837 -13.018 -4.783 1.00 97.81 153 GLY A O 1
ATOM 1226 N N . PHE A 1 154 ? -1.880 -11.977 -5.154 1.00 97.56 154 PHE A N 1
ATOM 1227 C CA . PHE A 1 154 ? -1.706 -11.489 -3.777 1.00 97.56 154 PHE A CA 1
ATOM 1228 C C . PHE A 1 154 ? -2.589 -10.288 -3.428 1.00 97.56 154 PHE A C 1
ATOM 1230 O O . PHE A 1 154 ? -2.938 -10.089 -2.267 1.00 97.56 154 PHE A O 1
ATOM 1237 N N . PHE A 1 155 ? -2.921 -9.462 -4.418 1.00 98.31 155 PHE A N 1
ATOM 1238 C CA . PHE A 1 155 ? -3.485 -8.133 -4.192 1.00 98.31 155 PHE A CA 1
ATOM 1239 C C . PHE A 1 155 ? -4.986 -8.103 -4.472 1.00 98.31 155 PHE A C 1
ATOM 1241 O O . PHE A 1 155 ? -5.467 -8.708 -5.432 1.00 98.31 155 PHE A O 1
ATOM 1248 N N . ASN A 1 156 ? -5.738 -7.354 -3.664 1.00 98.38 156 ASN A N 1
ATOM 1249 C CA . ASN A 1 156 ? -7.168 -7.153 -3.895 1.00 98.38 156 ASN A CA 1
ATOM 1250 C C . ASN A 1 156 ? -7.422 -6.086 -4.964 1.00 98.38 156 ASN A C 1
ATOM 1252 O O . ASN A 1 156 ? -8.361 -6.212 -5.750 1.00 98.38 156 ASN A O 1
ATOM 1256 N N . ILE A 1 157 ? -6.593 -5.038 -4.980 1.00 98.00 157 ILE A N 1
ATOM 1257 C CA . ILE A 1 157 ? -6.646 -3.940 -5.949 1.00 98.00 157 ILE A CA 1
ATOM 1258 C C . ILE A 1 157 ? -5.235 -3.557 -6.395 1.00 98.00 157 ILE A C 1
ATOM 1260 O O . ILE A 1 157 ? -4.273 -3.751 -5.656 1.00 98.00 157 ILE A O 1
ATOM 1264 N N . ILE A 1 158 ? -5.122 -3.002 -7.600 1.00 98.50 158 ILE A N 1
ATOM 1265 C CA . ILE A 1 158 ? -3.872 -2.427 -8.102 1.00 98.50 158 ILE A CA 1
ATOM 1266 C C . ILE A 1 158 ? -3.885 -0.918 -7.858 1.00 98.50 158 ILE A C 1
ATOM 1268 O O . ILE A 1 158 ? -4.842 -0.242 -8.245 1.00 98.50 158 ILE A O 1
ATOM 1272 N N . GLY A 1 159 ? -2.839 -0.432 -7.193 1.00 97.25 159 GLY A N 1
ATOM 1273 C CA . GLY A 1 159 ? -2.575 0.979 -6.945 1.00 97.25 159 GLY A CA 1
ATOM 1274 C C . GLY A 1 159 ? -1.943 1.681 -8.147 1.00 97.25 159 GLY A C 1
ATOM 1275 O O . GLY A 1 159 ? -1.753 1.092 -9.214 1.00 97.25 159 GLY A O 1
ATOM 1276 N N . HIS A 1 160 ? -1.679 2.972 -7.977 1.00 95.38 160 HIS A N 1
ATOM 1277 C CA . HIS A 1 160 ? -1.076 3.842 -8.990 1.00 95.38 160 HIS A CA 1
ATOM 1278 C C . HIS A 1 160 ? 0.446 3.689 -9.049 1.00 95.38 160 HIS A C 1
ATOM 1280 O O . HIS A 1 160 ? 1.070 3.608 -7.975 1.00 95.38 160 HIS A O 1
#

Secondary structure (DSSP, 8-state):
--EE-----TTTT--S-HHHHHHHHHHTT-SEEEE--EE-B-TTS-B-TTS--TTHHHHHHHHHHHHHHHTTTT-EEEEEEEEE--TT-HHHHHHHHHTS--SEEEEE--EETTEESS-GGGHHHHHHHHHHH-HHHHHHHHHHHHHHHHHT---SEE--

Radius of gyration: 16.79 Å; Cα contacts (8 Å, |Δi|>4): 267; chains: 1; bounding box: 40×31×45 Å

Foldseek 3Di:
DAEEEEDADQQAQHDHHPVVVLVVCLVVPNAEYEYAFEWEADLVRDTDPRGHDPVSVVVLQVVQVVVCVVCPPRHHYFYHHEYEQDPNCLVVLVVVLVVDDGPFYEYEHQDDPNQRQPDPVRVVVNVVCCVVPNPVVVVVRRVVSQVVSVVSVSGPYYDD

Solvent-accessible surface area (backbone atoms only — not comparable to full-atom values): 8830 Å² total; per-residue (Å²): 136,38,74,48,68,82,36,56,22,62,69,20,83,28,89,44,53,70,66,60,52,52,55,50,35,47,78,72,58,30,47,36,38,23,42,23,32,38,36,33,50,43,63,87,72,51,54,45,90,55,21,31,44,88,67,53,45,54,53,50,53,52,50,50,56,54,50,31,62,74,33,58,98,65,38,47,62,40,52,35,31,28,30,44,52,44,93,73,17,60,75,58,52,52,55,54,54,75,72,48,92,62,75,42,37,31,34,24,61,51,57,57,97,89,38,46,73,83,41,80,91,34,44,69,58,51,55,47,51,30,72,75,60,35,60,68,51,55,51,52,50,50,53,53,50,50,50,52,48,60,72,68,68,78,48,79,44,77,54,115

Nearest PDB structures (foldseek):
  2yxo-assembly1_B  TM=9.182E-01  e=8.421E-10  Thermus thermophilus
  4gyf-assembly1_A  TM=8.863E-01  e=1.636E-07  Lactococcus lactis subsp. lactis Il1403
  3dcp-assembly2_B  TM=8.570E-01  e=1.012E-06  Listeria monocytogenes serotype 4b str. H7858
  2anu-assembly1_A  TM=6.103E-01  e=2.098E-04  Thermotoga maritima MSB8
  2q2o-assembly1_A  TM=1.936E-01  e=1.125E+00  Bacillus subtilis